Protein 6CWM (pdb70)

Foldseek 3Di:
DDDLQVLQVVCVVLVLAADDPPDRDLQQQDFAFQLRVLSNVCSLQVWFFDADDFQADDPPRDNVDPSNSSVVRLVVLVLAFQPDNVRRHNRRRDTQFQLSLLSNLCSSLVHWFDPPQDAQADPVRRSSNVSCCVLPLAPPPGRRGGRHGSSSVSSNSSSSSVSQVVDPPGD

Secondary structure (DSSP, 8-state):
---HHHHHHHHHHTTS--PSTTSSS--TTS--BHHHHHHHHHHHHTPPP--S------TT-STT-TTHHHHHHHHHTTS---SBTTTTB--TTSBPBHHHHHHHHHHHTTPPPPTT--SSS-GGGHHHHHHHHHTTSS-TT--TTSBPPHHHHHHHHHHHHHHHHTSTT--

B-factor: mean 20.8, std 10.07, range [10.38, 79.16]

Organism: Paenibacillus alvei (NCBI:txid44250)

Sequence (171 aa):
AKTTQEKFDALKEAGVFSGYPGTTDAKLGQDDMTRAEFAKVLVKLFGLKEIHGQYSYKDKNYDAKNWAAPFIEAVTAEGLMQQAKDLTKKIFDFNGKITVEEASKTLVTALKLEPVKDAQNKATDWAKGYFEEAAVNAGLFSKDANPKANATRAQLVEAAFAADEMSKGSGSHH

Structure (mmCIF, N/CA/C/O backbone):
data_6CWM
#
_entry.id   6CWM
#
_cell.length_a   34.348
_cell.length_b   65.668
_cell.length_c   73.168
_cell.angle_alpha   90.000
_cell.angle_beta   90.000
_cell.angle_gamma   90.000
#
_symmetry.space_group_name_H-M   'P 21 21 21'
#
loop_
_entity.id
_entity.type
_entity.pdbx_description
1 polymer 'Surface (S-) layer glycoprotein'
2 non-polymer 'CHLORIDE ION'
3 water water
#
loop_
_atom_site.group_PDB
_atom_site.id
_atom_site.type_symbol
_atom_site.label_atom_id
_atom_site.label_alt_id
_atom_site.label_comp_id
_atom_site.label_asym_id
_atom_site.label_entity_id
_atom_site.label_seq_id
_atom_site.pdbx_PDB_ins_code
_atom_site.Cartn_x
_atom_site.Cartn_y
_atom_site.Cartn_z
_atom_site.occupancy
_atom_site.B_iso_or_equiv
_atom_site.auth_seq_id
_atom_site.auth_comp_id
_atom_site.auth_asym_id
_atom_site.auth_atom_id
_atom_site.pdbx_PDB_model_num
ATOM 1 N N . ALA A 1 8 ? -22.448 8.680 -6.242 1.00 50.54 28 ALA A N 1
ATOM 2 C CA . ALA A 1 8 ? -21.543 8.190 -5.103 1.00 41.23 28 ALA A CA 1
ATOM 3 C C . ALA A 1 8 ? -20.154 8.849 -4.976 1.00 37.85 28 ALA A C 1
ATOM 4 O O . ALA A 1 8 ? -19.550 9.342 -5.947 1.00 33.16 28 ALA A O 1
ATOM 6 N N . LYS A 1 9 ? -19.696 8.853 -3.736 1.00 27.22 29 LYS A N 1
ATOM 7 C CA . LYS A 1 9 ? -18.498 9.472 -3.389 1.00 20.85 29 LYS A CA 1
ATOM 8 C C . LYS A 1 9 ? -17.319 8.605 -3.848 1.00 17.76 29 LYS A C 1
ATOM 9 O O . LYS A 1 9 ? -17.390 7.366 -3.840 1.00 18.92 29 LYS A O 1
ATOM 15 N N . THR A 1 10 ? -16.235 9.261 -4.153 1.00 16.84 30 THR A N 1
ATOM 16 C CA . THR A 1 10 ? -14.991 8.564 -4.413 1.00 15.85 30 THR A CA 1
ATOM 17 C C . THR A 1 10 ? -14.374 8.063 -3.069 1.00 14.78 30 THR A C 1
ATOM 18 O O . THR A 1 10 ? -14.793 8.519 -1.988 1.00 14.76 30 THR A O 1
ATOM 22 N N . THR A 1 11 ? -13.397 7.165 -3.166 1.00 13.78 31 THR A N 1
ATOM 23 C CA . THR A 1 11 ? -12.731 6.745 -1.966 1.00 13.39 31 THR A CA 1
ATOM 24 C C . THR A 1 11 ? -12.103 7.925 -1.230 1.00 13.12 31 THR A C 1
ATOM 25 O O . THR A 1 11 ? -12.162 7.992 0.007 1.00 13.59 31 THR A O 1
ATOM 29 N N . GLN A 1 12 ? -11.479 8.831 -1.972 1.00 14.06 32 GLN A N 1
ATOM 30 C CA . GLN A 1 12 ? -10.881 10.023 -1.345 1.00 15.52 32 GLN A CA 1
ATOM 31 C C . GLN A 1 12 ? -11.933 10.831 -0.618 1.00 15.25 32 GLN A C 1
ATOM 32 O O . GLN A 1 12 ? -11.687 11.309 0.495 1.00 15.55 32 GLN A O 1
ATOM 38 N N . GLU A 1 13 ? -13.106 11.042 -1.228 1.00 15.13 33 GLU A N 1
ATOM 39 C CA . GLU A 1 13 ? -14.172 11.810 -0.576 1.00 16.76 33 GLU A CA 1
ATOM 40 C C . GLU A 1 13 ? -14.645 11.068 0.670 1.00 15.16 33 GLU A C 1
ATOM 41 O O . GLU A 1 13 ? -14.993 11.723 1.676 1.00 16.25 33 GLU A O 1
ATOM 47 N N . LYS A 1 14 ? -14.777 9.748 0.624 1.00 14.50 34 LYS A N 1
ATOM 48 C CA . LYS A 1 14 ? -15.185 8.969 1.820 1.00 14.34 34 LYS A CA 1
ATOM 49 C C . LYS A 1 14 ? -14.115 9.151 2.889 1.00 13.92 34 LYS A C 1
ATOM 50 O O . LYS A 1 14 ? -14.467 9.315 4.089 1.00 15.25 34 LYS A O 1
ATOM 56 N N . PHE A 1 15 ? -12.834 9.078 2.565 1.00 13.79 35 PHE A N 1
ATOM 57 C CA . PHE A 1 15 ? -11.769 9.315 3.508 1.00 14.34 35 PHE A CA 1
ATOM 58 C C . PHE A 1 15 ? -11.910 10.690 4.149 1.00 14.79 35 PHE A C 1
ATOM 59 O O . PHE A 1 15 ? -11.854 10.834 5.364 1.00 15.17 35 PHE A O 1
ATOM 67 N N . ASP A 1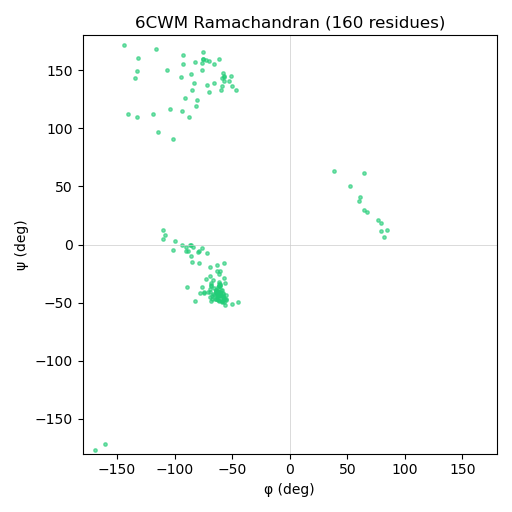 16 ? -12.049 11.716 3.302 1.00 15.68 36 ASP A N 1
ATOM 68 C CA . ASP A 1 16 ? -12.191 13.089 3.844 1.00 16.63 36 ASP A CA 1
ATOM 69 C C . ASP A 1 16 ? -13.387 13.234 4.760 1.00 17.34 36 ASP A C 1
ATOM 70 O O . ASP A 1 16 ? -13.267 13.904 5.815 1.00 18.31 36 ASP A O 1
ATOM 75 N N . ALA A 1 17 ? -14.517 12.608 4.426 1.00 17.39 37 ALA A N 1
ATOM 76 C CA . ALA A 1 17 ? -15.701 12.659 5.295 1.00 18.59 37 ALA A CA 1
ATOM 77 C C . ALA A 1 17 ? -15.381 11.952 6.644 1.00 17.14 37 ALA A C 1
ATOM 78 O O . ALA A 1 17 ? -15.751 12.448 7.735 1.00 18.90 37 ALA A O 1
ATOM 80 N N . LEU A 1 18 ? -14.787 10.775 6.585 1.00 15.17 38 LEU A N 1
ATOM 81 C CA . LEU A 1 18 ? -14.519 10.034 7.817 1.00 15.43 38 LEU A CA 1
ATOM 82 C C . LEU A 1 18 ? -13.452 10.755 8.626 1.00 15.81 38 LEU A C 1
ATOM 83 O O . LEU A 1 18 ? -13.470 10.715 9.892 1.00 17.40 38 LEU A O 1
ATOM 88 N N . LYS A 1 19 ? -12.498 11.423 8.015 1.00 15.86 39 LYS A N 1
ATOM 89 C CA . LYS A 1 19 ? -11.490 12.205 8.726 1.00 17.30 39 LYS A CA 1
ATOM 90 C C . LYS A 1 19 ? -12.129 13.415 9.411 1.00 17.83 39 LYS A C 1
ATOM 91 O O . LYS A 1 19 ? -11.873 13.670 10.597 1.00 19.74 39 LYS A O 1
ATOM 97 N N . GLU A 1 20 ? -12.998 14.107 8.715 1.00 18.58 40 GLU A N 1
ATOM 98 C CA . GLU A 1 20 ? -13.684 15.245 9.323 1.00 20.55 40 GLU A CA 1
ATOM 99 C C . GLU A 1 20 ? -14.499 14.765 10.491 1.00 21.19 40 GLU A C 1
ATOM 100 O O . GLU A 1 20 ? -14.648 15.554 11.479 1.00 24.60 40 GLU A O 1
ATOM 106 N N . ALA A 1 21 ? -15.102 13.587 10.452 1.00 20.86 41 ALA A N 1
ATOM 107 C CA . ALA A 1 21 ? -15.883 13.036 11.524 1.00 21.81 41 ALA A CA 1
ATOM 108 C C . ALA A 1 21 ? -15.024 12.496 12.657 1.00 20.76 41 ALA A C 1
ATOM 109 O O . ALA A 1 21 ? -15.592 12.064 13.693 1.00 23.60 41 ALA A O 1
ATOM 111 N N . GLY A 1 22 ? -13.713 12.514 12.533 1.00 19.47 42 GLY A N 1
ATOM 112 C CA . GLY A 1 22 ? -12.817 11.977 13.565 1.00 20.66 42 GLY A CA 1
ATOM 113 C C . GLY A 1 22 ? -12.592 10.510 13.568 1.00 20.45 42 GLY A C 1
ATOM 114 O O . GLY A 1 22 ? -12.012 9.979 14.521 1.00 21.83 42 GLY A O 1
ATOM 115 N N . VAL A 1 23 ? -13.104 9.809 12.558 1.00 16.87 43 VAL A N 1
ATOM 116 C CA . VAL A 1 23 ? -13.044 8.369 12.493 1.00 17.26 43 VAL A CA 1
ATOM 117 C C . VAL A 1 23 ? -11.709 7.865 11.947 1.00 16.21 43 VAL A C 1
ATOM 118 O O . VAL A 1 23 ? -11.179 6.903 12.484 1.00 18.97 43 VAL A O 1
ATOM 122 N N . PHE A 1 24 ? -11.254 8.428 10.835 1.00 15.26 44 PHE A N 1
ATOM 123 C CA . PHE A 1 24 ? -9.955 8.085 10.219 1.00 16.05 44 PHE A CA 1
ATOM 124 C C . PHE A 1 24 ? -8.963 9.191 10.445 1.00 17.08 44 PHE A C 1
ATOM 125 O O . PHE A 1 24 ? -9.314 10.372 10.497 1.00 18.24 44 PHE A O 1
ATOM 133 N N . SER A 1 25 ? -7.679 8.780 10.524 1.00 17.63 45 SER A N 1
ATOM 134 C CA . SER A 1 25 ? -6.556 9.674 10.533 1.00 19.47 45 SER A CA 1
ATOM 135 C C . SER A 1 25 ? -5.693 9.448 9.278 1.00 17.02 45 SER A C 1
ATOM 136 O O . SER A 1 25 ? -5.852 8.386 8.586 1.00 17.46 45 SER A O 1
ATOM 139 N N . GLY A 1 26 ? -4.783 10.362 9.072 1.00 18.35 46 GLY A N 1
ATOM 140 C CA . GLY A 1 26 ? -3.746 10.133 8.064 1.00 19.58 46 GLY A CA 1
ATOM 141 C C . GLY A 1 26 ? -2.859 8.934 8.355 1.00 17.70 46 GLY A C 1
ATOM 142 O O . GLY A 1 26 ? -2.787 8.415 9.492 1.00 18.83 46 GLY A O 1
ATOM 143 N N . TYR A 1 27 ? -2.214 8.443 7.331 1.00 17.43 47 TYR A N 1
ATOM 144 C CA . TYR A 1 27 ? -1.147 7.468 7.515 1.00 17.69 47 TYR A CA 1
ATOM 145 C C . TYR A 1 27 ? -0.125 8.016 8.511 1.00 18.39 47 TYR A C 1
ATOM 146 O O . TYR A 1 27 ? 0.124 9.213 8.498 1.00 19.35 47 TYR A O 1
ATOM 155 N N . PRO A 1 28 ? 0.421 7.170 9.417 1.00 18.33 48 PRO A N 1
ATOM 156 C CA . PRO A 1 28 ? 1.335 7.702 10.466 1.00 21.58 48 PRO A CA 1
ATOM 157 C C . PRO A 1 28 ? 2.389 8.636 9.958 1.00 21.93 48 PRO A C 1
ATOM 158 O O . PRO A 1 28 ? 2.989 8.434 8.930 1.00 23.40 48 PRO A O 1
ATOM 162 N N . GLY A 1 29 ? 2.500 9.746 10.676 1.00 26.14 49 GLY A N 1
ATOM 163 C CA . GLY A 1 29 ? 3.383 10.856 10.336 1.00 28.74 49 GLY A CA 1
ATOM 164 C C . GLY A 1 29 ? 2.867 11.777 9.268 1.00 31.37 49 GLY A C 1
ATOM 165 O O . GLY A 1 29 ? 3.568 12.716 8.864 1.00 36.83 49 GLY A O 1
ATOM 166 N N . THR A 1 30 ? 1.560 11.609 8.928 1.00 27.28 50 THR A N 1
ATOM 167 C CA . THR A 1 30 ? 0.956 12.443 7.863 1.00 28.04 50 THR A CA 1
ATOM 168 C C . THR A 1 30 ? -0.471 12.752 8.204 1.00 27.77 50 THR A C 1
ATOM 169 O O . THR A 1 30 ? -1.077 12.149 9.131 1.00 25.45 50 THR A O 1
ATOM 173 N N . THR A 1 31 ? -1.077 13.650 7.406 1.00 26.47 51 THR A N 1
ATOM 174 C CA . THR A 1 31 ? -2.530 13.854 7.493 1.00 25.73 51 THR A CA 1
ATOM 175 C C . THR A 1 31 ? -3.228 13.298 6.218 1.00 24.67 51 THR A C 1
ATOM 176 O O . THR A 1 31 ? -4.471 13.508 5.991 1.00 33.21 51 THR A O 1
ATOM 180 N N . ASP A 1 32 ? -2.481 12.541 5.431 1.00 23.07 52 ASP A N 1
ATOM 181 C CA . ASP A 1 32 ? -2.894 12.168 4.065 1.00 23.34 52 ASP A CA 1
ATOM 182 C C . ASP A 1 32 ? -3.623 10.865 4.018 1.00 21.27 52 ASP A C 1
ATOM 183 O O . ASP A 1 32 ? -3.418 9.919 4.837 1.00 21.56 52 ASP A O 1
ATOM 188 N N . ALA A 1 33 ? -4.431 10.721 3.006 1.00 19.16 53 ALA A N 1
ATOM 189 C CA . ALA A 1 33 ? -5.225 9.547 2.755 1.00 18.98 53 ALA A CA 1
ATOM 190 C C . ALA A 1 33 ? -4.351 8.279 2.557 1.00 17.76 53 ALA A C 1
ATOM 191 O O . ALA A 1 33 ? -4.708 7.259 3.100 1.00 17.33 53 ALA A O 1
ATOM 193 N N . LYS A 1 34 ? -3.274 8.415 1.772 1.00 17.14 54 LYS A N 1
ATOM 194 C CA . LYS A 1 34 ? -2.364 7.297 1.437 1.00 17.05 54 LYS A CA 1
ATOM 195 C C . LYS A 1 34 ? -3.153 6.005 1.224 1.00 14.68 54 LYS A C 1
ATOM 196 O O . LYS A 1 34 ? -2.976 4.996 1.913 1.00 14.50 54 LYS A O 1
ATOM 202 N N . LEU A 1 35 ? -3.986 6.040 0.206 1.00 14.23 55 LEU A N 1
ATOM 203 C CA . LEU A 1 35 ? -4.974 4.974 0.010 1.00 13.59 55 LEU A CA 1
ATOM 204 C C . LEU A 1 35 ? -4.375 3.666 -0.378 1.00 14.03 55 LEU A C 1
ATOM 205 O O . LEU A 1 35 ? -5.055 2.621 -0.255 1.00 15.23 55 LEU A O 1
ATOM 210 N N . GLY A 1 36 ? -3.132 3.640 -0.884 1.00 14.04 56 GLY A N 1
ATOM 211 C CA . GLY A 1 36 ? -2.479 2.401 -1.176 1.00 15.45 56 GLY A CA 1
ATOM 212 C C . GLY A 1 36 ? -1.686 1.754 -0.075 1.00 14.62 56 GLY A C 1
ATOM 213 O O . GLY A 1 36 ? -1.191 0.653 -0.243 1.00 17.07 56 GLY A O 1
ATOM 214 N N . GLN A 1 37 ? -1.565 2.433 1.048 1.00 14.16 57 GLN A N 1
ATOM 215 C CA . GLN A 1 37 ? -0.805 1.920 2.164 1.00 14.11 57 GLN A CA 1
ATOM 216 C C . GLN A 1 37 ? -1.647 1.014 3.046 1.00 12.35 57 GLN A C 1
ATOM 217 O O . GLN A 1 37 ? -2.853 0.927 2.891 1.00 13.13 57 GLN A O 1
ATOM 223 N N A ASP A 1 38 ? -1.029 0.405 4.029 0.50 13.05 58 ASP A N 1
ATOM 224 N N B ASP A 1 38 ? -1.014 0.305 3.958 0.50 13.07 58 ASP A N 1
ATOM 225 C CA A ASP A 1 38 ? -1.678 -0.493 4.920 0.50 12.55 58 ASP A CA 1
ATOM 226 C CA B ASP A 1 38 ? -1.639 -0.575 4.901 0.50 12.82 58 ASP A CA 1
ATOM 227 C C A ASP A 1 38 ? -1.884 0.180 6.284 0.50 12.05 58 ASP A C 1
ATOM 228 C C B ASP A 1 38 ? -1.916 0.167 6.243 0.50 12.19 58 ASP A C 1
ATOM 229 O O A ASP A 1 38 ? -1.602 1.352 6.452 0.50 13.71 58 ASP A O 1
ATOM 230 O O B ASP A 1 38 ? -1.719 1.370 6.347 0.50 13.76 58 ASP A O 1
ATOM 239 N N . MET A 1 39 ? -2.450 -0.560 7.232 1.00 11.60 59 MET A N 1
ATOM 240 C CA . MET A 1 39 ? -2.858 0.028 8.519 1.00 11.25 59 MET A CA 1
ATOM 241 C C . MET A 1 39 ? -2.581 -0.979 9.623 1.00 11.51 59 MET A C 1
ATOM 242 O O . MET A 1 39 ? -2.851 -2.183 9.467 1.00 12.17 59 MET A O 1
ATOM 247 N N . THR A 1 40 ? -2.068 -0.527 10.755 1.00 11.07 60 THR A N 1
ATOM 248 C CA . THR A 1 40 ? -1.860 -1.427 11.887 1.00 11.81 60 THR A CA 1
ATOM 249 C C . THR A 1 40 ? -3.135 -1.780 12.604 1.00 11.40 60 THR A C 1
ATOM 250 O O . THR A 1 40 ? -4.175 -1.071 12.547 1.00 11.71 60 THR A O 1
ATOM 254 N N . ARG A 1 41 ? -3.080 -2.880 13.327 1.00 11.77 61 ARG A N 1
ATOM 255 C CA . ARG A 1 41 ? -4.195 -3.324 14.161 1.00 12.31 61 ARG A CA 1
ATOM 256 C C . ARG A 1 41 ? -4.502 -2.277 15.249 1.00 11.64 61 ARG A C 1
ATOM 257 O O . ARG A 1 41 ? -5.692 -2.076 15.563 1.00 12.36 61 ARG A O 1
ATOM 265 N N . ALA A 1 42 ? -3.500 -1.602 15.790 1.00 12.31 62 ALA A N 1
ATOM 266 C CA . ALA A 1 42 ? -3.715 -0.504 16.735 1.00 13.27 62 ALA A CA 1
ATOM 267 C C . ALA A 1 42 ? -4.544 0.621 16.130 1.00 12.54 62 ALA A C 1
ATOM 268 O O . ALA A 1 42 ? -5.523 1.102 16.719 1.00 13.24 62 ALA A O 1
ATOM 270 N N . GLU A 1 43 ? -4.137 1.060 14.936 1.00 12.65 63 GLU A N 1
ATOM 271 C CA . GLU A 1 43 ? -4.882 2.118 14.254 1.00 12.02 63 GLU A CA 1
ATOM 272 C C . GLU A 1 43 ? -6.280 1.705 13.944 1.00 11.91 63 GLU A C 1
ATOM 273 O O . GLU A 1 43 ? -7.220 2.492 14.058 1.00 12.36 63 GLU A O 1
ATOM 279 N N . PHE A 1 44 ? -6.472 0.433 13.526 1.00 11.41 64 PHE A N 1
ATOM 280 C CA . PHE A 1 44 ? -7.796 -0.013 13.197 1.00 11.78 64 PHE A CA 1
ATOM 281 C C . PHE A 1 44 ? -8.683 -0.110 14.421 1.00 11.36 64 PHE A C 1
ATOM 282 O O . PHE A 1 44 ? -9.883 0.182 14.348 1.00 12.24 64 PHE A O 1
ATOM 290 N N . ALA A 1 45 ? -8.135 -0.490 15.569 1.00 12.15 65 ALA A N 1
ATOM 291 C CA . ALA A 1 45 ? -8.906 -0.470 16.804 1.00 11.98 65 ALA A CA 1
ATOM 292 C C . ALA A 1 45 ? -9.423 0.916 17.083 1.00 12.27 65 ALA A C 1
ATOM 293 O O . ALA A 1 45 ? -10.581 1.088 17.493 1.00 13.05 65 ALA A O 1
ATOM 295 N N . LYS A 1 46 ? -8.606 1.942 16.890 1.00 12.31 66 LYS A N 1
ATOM 296 C CA . LYS A 1 46 ? -9.092 3.321 17.065 1.00 13.22 66 LYS A CA 1
ATOM 297 C C . LYS A 1 46 ? -10.195 3.674 16.062 1.00 13.02 66 LYS A C 1
ATOM 298 O O . LYS A 1 46 ? -11.186 4.282 16.457 1.00 14.10 66 LYS A O 1
ATOM 304 N N . VAL A 1 47 ? -10.028 3.304 14.778 1.00 12.81 67 VAL A N 1
ATOM 305 C CA . VAL A 1 47 ? -11.116 3.469 13.830 1.00 12.99 67 VAL A CA 1
ATOM 306 C C . VAL A 1 47 ? -12.391 2.896 14.365 1.00 12.79 67 VAL A C 1
ATOM 307 O O . VAL A 1 47 ? -13.444 3.553 14.278 1.00 14.02 67 VAL A O 1
ATOM 311 N N . LEU A 1 48 ? -12.391 1.651 14.831 1.00 12.75 68 LEU A N 1
ATOM 312 C CA . LEU A 1 48 ? -13.579 1.038 15.294 1.00 13.18 68 LEU A CA 1
ATOM 313 C C . LEU A 1 48 ? -14.196 1.762 16.441 1.00 13.24 68 LEU A C 1
ATOM 314 O O . LEU A 1 48 ? -15.441 1.862 16.539 1.00 14.19 68 LEU A O 1
ATOM 319 N N . VAL A 1 49 ? -13.376 2.192 17.410 1.00 13.24 69 VAL A N 1
ATOM 320 C CA . VAL A 1 49 ? -13.923 2.939 18.561 1.00 13.83 69 VAL A CA 1
ATOM 321 C C . VAL A 1 49 ? -14.671 4.181 18.076 1.00 14.70 69 VAL A C 1
ATOM 322 O O . VAL A 1 49 ? -15.741 4.513 18.555 1.00 15.56 69 VAL A O 1
ATOM 326 N N . LYS A 1 50 ? -14.047 4.917 17.164 1.00 14.65 70 LYS A N 1
ATOM 327 C CA . LYS A 1 50 ? -14.655 6.126 16.682 1.00 15.48 70 LYS A CA 1
ATOM 328 C C . LYS A 1 50 ? -15.903 5.854 15.821 1.00 15.96 70 LYS A C 1
ATOM 329 O O . LYS A 1 50 ? -16.903 6.549 15.891 1.00 18.07 70 LYS A O 1
ATOM 335 N N . LEU A 1 51 ? -15.807 4.847 14.997 1.00 15.37 71 LEU A N 1
ATOM 336 C CA . LEU A 1 51 ? -16.860 4.470 14.102 1.00 16.65 71 LEU A CA 1
ATOM 337 C C . LEU A 1 51 ? -18.132 4.087 14.818 1.00 17.24 71 LEU A C 1
ATOM 338 O O . LEU A 1 51 ? -19.244 4.458 14.423 1.00 19.63 71 LEU A O 1
ATOM 343 N N . PHE A 1 52 ? -17.962 3.342 15.902 1.00 16.37 72 PHE A N 1
ATOM 344 C CA . PHE A 1 52 ? -19.065 2.731 16.632 1.00 17.89 72 PHE A CA 1
ATOM 345 C C . PHE A 1 52 ? -19.305 3.424 17.986 1.00 18.88 72 PHE A C 1
ATOM 346 O O . PHE A 1 52 ? -20.222 3.018 18.721 1.00 22.04 72 PHE A O 1
ATOM 354 N N . GLY A 1 53 ? -18.647 4.521 18.244 1.00 18.57 73 GLY A N 1
ATOM 355 C CA . GLY A 1 53 ? -18.888 5.248 19.489 1.00 20.09 73 GLY A CA 1
ATOM 356 C C . GLY A 1 53 ? -18.593 4.478 20.753 1.00 20.07 73 GLY A C 1
ATOM 357 O O . GLY A 1 53 ? -19.280 4.679 21.780 1.00 22.28 73 GLY A O 1
ATOM 358 N N . LEU A 1 54 ? -17.533 3.736 20.767 1.00 17.66 74 LEU A N 1
ATOM 359 C CA . LEU A 1 54 ? -17.159 2.952 21.950 1.00 17.24 74 LEU A CA 1
ATOM 360 C C . LEU A 1 54 ? -16.413 3.827 22.955 1.00 18.12 74 LEU A C 1
ATOM 361 O O . LEU A 1 54 ? -15.822 4.793 22.658 1.00 20.53 74 LEU A O 1
ATOM 366 N N . LYS A 1 55 ? -16.463 3.376 24.235 1.00 20.89 75 LYS A N 1
ATOM 367 C CA . LYS A 1 55 ? -15.779 4.097 25.283 1.00 21.72 75 LYS A CA 1
ATOM 368 C C . LYS A 1 55 ? -14.315 3.556 25.456 1.00 19.20 75 LYS A C 1
ATOM 369 O O . LYS A 1 55 ? -14.151 2.358 25.701 1.00 19.79 75 LYS A O 1
ATOM 375 N N . GLU A 1 56 ? -13.383 4.500 25.390 1.00 19.24 76 GLU A N 1
ATOM 376 C CA . GLU A 1 56 ? -11.961 4.126 25.719 1.00 18.35 76 GLU A CA 1
ATOM 377 C C . GLU A 1 56 ? -11.883 3.533 27.130 1.00 17.33 76 GLU A C 1
ATOM 378 O O . GLU A 1 56 ? -12.579 4.034 28.032 1.00 19.32 76 GLU A O 1
ATOM 384 N N . ILE A 1 57 ? -10.988 2.544 27.344 1.00 15.83 77 ILE A N 1
ATOM 385 C CA . ILE A 1 57 ? -10.787 2.003 28.658 1.00 15.73 77 ILE A CA 1
ATOM 386 C C . ILE A 1 57 ? -9.348 2.244 29.083 1.00 15.70 77 ILE A C 1
ATOM 387 O O . ILE A 1 57 ? -8.426 1.646 28.505 1.00 16.03 77 ILE A O 1
ATOM 392 N N . HIS A 1 58 ? -9.140 3.108 30.099 1.00 15.04 78 HIS A N 1
ATOM 393 C CA . HIS A 1 58 ? -7.859 3.477 30.589 1.00 15.28 78 HIS A CA 1
ATOM 394 C C . HIS A 1 58 ? -7.440 2.632 31.759 1.00 14.92 78 HIS A C 1
ATOM 395 O O . HIS A 1 58 ? -8.271 2.299 32.626 1.00 17.50 78 HIS A O 1
ATOM 402 N N . GLY A 1 59 ? -6.157 2.313 31.874 1.00 14.82 79 GLY A N 1
ATOM 403 C CA . GLY A 1 59 ? -5.670 1.624 33.067 1.00 15.62 79 GLY A CA 1
ATOM 404 C C . GLY A 1 59 ? -5.960 0.173 33.161 1.00 14.11 79 GLY A C 1
ATOM 405 O O . GLY A 1 59 ? -5.904 -0.387 34.248 1.00 15.73 79 GLY A O 1
ATOM 406 N N . GLN A 1 60 ? -6.239 -0.468 32.013 1.00 14.29 80 GLN A N 1
ATOM 407 C CA . GLN A 1 60 ? -6.437 -1.901 31.945 1.00 13.49 80 GLN A CA 1
ATOM 408 C C . GLN A 1 60 ? -5.649 -2.420 30.747 1.00 12.81 80 GLN A C 1
ATOM 409 O O . GLN A 1 60 ? -5.637 -1.770 29.707 1.00 13.94 80 GLN A O 1
ATOM 415 N N . TYR A 1 61 ? -5.090 -3.600 30.931 1.00 13.44 81 TYR A N 1
ATOM 416 C CA . TYR A 1 61 ? -4.230 -4.168 29.860 1.00 14.16 81 TYR A CA 1
ATOM 417 C C . TYR A 1 61 ? -4.509 -5.653 29.764 1.00 14.36 81 TYR A C 1
ATOM 418 O O . TYR A 1 61 ? -4.223 -6.415 30.655 1.00 16.04 81 TYR A O 1
ATOM 427 N N . SER A 1 62 ? -5.119 -6.075 28.634 1.00 14.43 82 SER A N 1
ATOM 428 C CA . SER A 1 62 ? -5.572 -7.443 28.482 1.00 16.01 82 SER A CA 1
ATOM 429 C C . SER A 1 62 ? -4.608 -8.307 27.680 1.00 16.05 82 SER A C 1
ATOM 430 O O . SER A 1 62 ? -4.875 -9.500 27.476 1.00 18.14 82 SER A O 1
ATOM 433 N N . TYR A 1 63 ? -3.476 -7.770 27.282 1.00 14.78 83 TYR A N 1
ATOM 434 C CA . TYR A 1 63 ? -2.502 -8.425 26.382 1.00 15.64 83 TYR A CA 1
ATOM 435 C C . TYR A 1 63 ? -1.131 -8.304 26.955 1.00 16.73 83 TYR A C 1
ATOM 436 O O . TYR A 1 63 ? -0.837 -7.421 27.780 1.00 17.35 83 TYR A O 1
ATOM 445 N N . LYS A 1 64 ? -0.227 -9.169 26.481 1.00 18.30 84 LYS A N 1
ATOM 446 C CA . LYS A 1 64 ? 1.114 -9.359 26.972 1.00 19.71 84 LYS A CA 1
ATOM 447 C C . LYS A 1 64 ? 2.157 -8.864 26.010 1.00 19.72 84 LYS A C 1
ATOM 448 O O . LYS A 1 64 ? 3.360 -9.074 26.237 1.00 22.50 84 LYS A O 1
ATOM 454 N N . ASP A 1 65 ? 1.772 -8.245 24.895 1.00 18.83 85 ASP A N 1
ATOM 455 C CA . ASP A 1 65 ? 2.727 -7.730 23.985 1.00 19.64 85 ASP A CA 1
ATOM 456 C C . ASP A 1 65 ? 3.780 -6.843 24.667 1.00 21.01 85 ASP A C 1
ATOM 457 O O . ASP A 1 65 ? 3.457 -6.059 25.548 1.00 20.84 85 ASP A O 1
ATOM 462 N N . LYS A 1 66 ? 5.002 -6.907 24.164 1.00 22.71 86 LYS A N 1
ATOM 463 C CA . LYS A 1 66 ? 5.960 -5.947 24.622 1.00 24.71 86 LYS A CA 1
ATOM 464 C C . LYS A 1 66 ? 5.481 -4.528 24.345 1.00 23.46 86 LYS A C 1
ATOM 465 O O . LYS A 1 66 ? 4.870 -4.241 23.312 1.00 24.15 86 LYS A O 1
ATOM 471 N N . ASN A 1 67 ? 5.646 -3.665 25.308 1.00 22.52 87 ASN A N 1
ATOM 472 C CA . ASN A 1 67 ? 5.271 -2.285 25.196 1.00 23.16 87 ASN A CA 1
ATOM 473 C C . ASN A 1 67 ? 3.764 -2.090 25.096 1.00 22.55 87 ASN A C 1
ATOM 474 O O . ASN A 1 67 ? 3.302 -1.068 24.643 1.00 22.96 87 ASN A O 1
ATOM 479 N N . TYR A 1 68 ? 2.986 -3.005 25.658 1.00 22.78 88 TYR A N 1
ATOM 480 C CA . TYR A 1 68 ? 1.534 -2.826 25.827 1.00 19.87 88 TYR A CA 1
ATOM 481 C C . TYR A 1 68 ? 1.268 -2.425 27.276 1.00 22.51 88 TYR A C 1
ATOM 482 O O . TYR A 1 68 ? 1.078 -3.291 28.220 1.00 25.21 88 TYR A O 1
ATOM 491 N N . ASP A 1 69 ? 1.257 -1.134 27.492 1.00 19.90 89 ASP A N 1
ATOM 492 C CA . ASP A 1 69 ? 1.280 -0.594 28.809 1.00 21.54 89 ASP A CA 1
ATOM 493 C C . ASP A 1 69 ? 0.777 0.827 28.761 1.00 19.81 89 ASP A C 1
ATOM 494 O O . ASP A 1 69 ? 0.298 1.296 27.716 1.00 20.30 89 ASP A O 1
ATOM 499 N N . ALA A 1 70 ? 0.898 1.542 29.881 1.00 19.72 90 ALA A N 1
ATOM 500 C CA . ALA A 1 70 ? 0.403 2.841 29.933 1.00 22.23 90 ALA A CA 1
ATOM 501 C C . ALA A 1 70 ? 0.974 3.881 28.954 1.00 23.53 90 ALA A C 1
ATOM 502 O O . ALA A 1 70 ? 0.351 4.896 28.663 1.00 26.36 90 ALA A O 1
ATOM 504 N N . LYS A 1 71 ? 2.162 3.617 28.469 1.00 20.47 91 LYS A N 1
ATOM 505 C CA . LYS A 1 71 ? 2.770 4.520 27.547 1.00 21.68 91 LYS A CA 1
ATOM 506 C C . LYS A 1 71 ? 2.368 4.256 26.118 1.00 21.22 91 LYS A C 1
ATOM 507 O O . LYS A 1 71 ? 2.831 4.926 25.232 1.00 24.20 91 LYS A O 1
ATOM 513 N N . ASN A 1 72 ? 1.531 3.260 25.862 1.00 19.73 92 ASN A N 1
ATOM 514 C CA . ASN A 1 72 ? 1.080 2.903 24.510 1.00 18.41 92 ASN A CA 1
ATOM 515 C C . ASN A 1 72 ? -0.230 3.615 24.243 1.00 17.83 92 ASN A C 1
ATOM 516 O O . ASN A 1 72 ? -1.273 3.278 24.837 1.00 17.17 92 ASN A O 1
ATOM 521 N N . TRP A 1 73 ? -0.235 4.544 23.284 1.00 17.52 93 TRP A N 1
ATOM 522 C CA . TRP A 1 73 ? -1.388 5.324 22.957 1.00 17.93 93 TRP A CA 1
ATOM 523 C C . TRP A 1 73 ? -2.585 4.498 22.578 1.00 15.92 93 TRP A C 1
ATOM 524 O O . TRP A 1 73 ? -3.727 4.955 22.706 1.00 16.76 93 TRP A O 1
ATOM 535 N N . ALA A 1 74 ? -2.348 3.316 22.032 1.00 14.87 94 ALA A N 1
ATOM 536 C CA . ALA A 1 74 ? -3.443 2.535 21.489 1.00 14.17 94 ALA A CA 1
ATOM 537 C C . ALA A 1 74 ? -4.157 1.684 22.529 1.00 13.84 94 ALA A C 1
ATOM 538 O O . ALA A 1 74 ? -5.259 1.200 22.217 1.00 13.54 94 ALA A O 1
ATOM 540 N N . ALA A 1 75 ? -3.583 1.486 23.709 1.00 13.88 95 ALA A N 1
ATOM 541 C CA . ALA A 1 75 ? -4.200 0.565 24.665 1.00 14.42 95 ALA A CA 1
ATOM 542 C C . ALA A 1 75 ? -5.675 0.914 24.977 1.00 13.63 95 ALA A C 1
ATOM 543 O O . ALA A 1 75 ? -6.495 0.019 25.015 1.00 13.95 95 ALA A O 1
ATOM 545 N N . PRO A 1 76 ? -6.009 2.195 25.194 1.00 14.54 96 PRO A N 1
ATOM 546 C CA . PRO A 1 76 ? -7.426 2.474 25.563 1.00 15.22 96 PRO A CA 1
ATOM 547 C C . PRO A 1 76 ? -8.377 2.044 24.461 1.00 13.85 96 PRO A C 1
ATOM 548 O O . PRO A 1 76 ? -9.531 1.686 24.727 1.00 15.33 96 PRO A O 1
ATOM 552 N N . PHE A 1 77 ? -7.930 2.128 23.192 1.00 13.67 97 PHE A N 1
ATOM 553 C CA . PHE A 1 77 ? -8.767 1.700 22.062 1.00 13.54 97 PHE A CA 1
ATOM 554 C C . PHE A 1 77 ? -8.821 0.217 21.885 1.00 12.34 97 PHE A C 1
ATOM 555 O O . PHE A 1 77 ? -9.872 -0.361 21.643 1.00 13.72 97 PHE A O 1
ATOM 563 N N . ILE A 1 78 ? -7.653 -0.439 22.044 1.00 12.53 98 ILE A N 1
ATOM 564 C CA . ILE A 1 78 ? -7.578 -1.876 21.961 1.00 12.83 98 ILE A CA 1
ATOM 565 C C . ILE A 1 78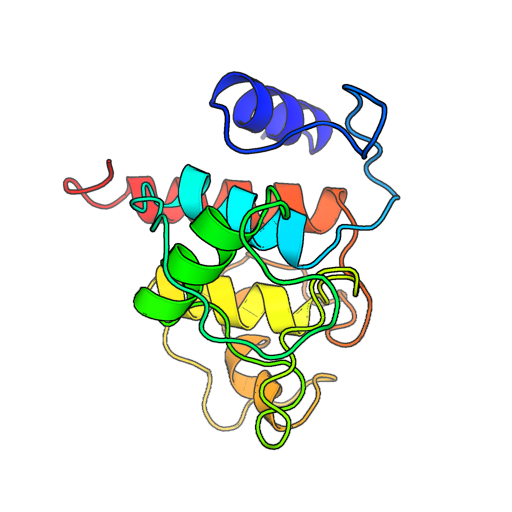 ? -8.414 -2.513 23.043 1.00 12.88 98 ILE A C 1
ATOM 566 O O . ILE A 1 78 ? -9.117 -3.483 22.829 1.00 13.66 98 ILE A O 1
ATOM 571 N N . GLU A 1 79 ? -8.369 -1.937 24.263 1.00 13.72 99 GLU A N 1
ATOM 572 C CA . GLU A 1 79 ? -9.202 -2.475 25.336 1.00 13.71 99 GLU A CA 1
ATOM 573 C C . GLU A 1 79 ? -10.687 -2.311 25.019 1.00 14.12 99 GLU A C 1
ATOM 574 O O . GLU A 1 79 ? -11.486 -3.208 25.316 1.00 15.59 99 GLU A O 1
ATOM 580 N N . ALA A 1 80 ? -11.101 -1.188 24.441 1.00 13.96 100 ALA A N 1
ATOM 581 C CA . ALA A 1 80 ? -12.512 -0.970 24.128 1.00 14.65 100 ALA A CA 1
ATOM 582 C C . ALA A 1 80 ? -12.992 -1.999 23.109 1.00 14.61 100 ALA A C 1
ATOM 583 O O . ALA A 1 80 ? -14.055 -2.596 23.247 1.00 16.10 100 ALA A O 1
ATOM 585 N N . VAL A 1 81 ? -12.211 -2.222 22.021 1.00 14.46 101 VAL A N 1
ATOM 586 C CA . VAL A 1 81 ? -12.675 -3.179 21.023 1.00 14.01 101 VAL A CA 1
ATOM 587 C C . VAL A 1 81 ? -12.646 -4.603 21.549 1.00 14.57 101 VAL A C 1
ATOM 588 O O . VAL A 1 81 ? -13.433 -5.453 21.117 1.00 16.70 101 VAL A O 1
ATOM 592 N N . THR A 1 82 ? -11.757 -4.881 22.505 1.00 15.23 102 THR A N 1
ATOM 593 C CA . THR A 1 82 ? -11.703 -6.168 23.157 1.00 15.74 102 THR A CA 1
ATOM 594 C C . THR A 1 82 ? -12.935 -6.375 24.015 1.00 16.59 102 THR A C 1
ATOM 595 O O . THR A 1 82 ? -13.601 -7.429 23.935 1.00 18.81 102 THR A O 1
ATOM 599 N N . ALA A 1 83 ? -13.288 -5.397 24.842 1.00 17.51 103 ALA A N 1
ATOM 600 C CA . ALA A 1 83 ? -14.465 -5.521 25.670 1.00 18.63 103 ALA A CA 1
ATOM 601 C C . ALA A 1 83 ? -15.724 -5.682 24.842 1.00 19.91 103 ALA A C 1
ATOM 602 O O . ALA A 1 83 ? -16.666 -6.362 25.285 1.00 22.36 103 ALA A O 1
ATOM 604 N N . GLU A 1 84 ? -15.775 -5.047 23.675 1.00 18.97 104 GLU A N 1
ATOM 605 C CA . GLU A 1 84 ? -16.949 -5.131 22.801 1.00 20.47 104 GLU A CA 1
ATOM 606 C C . GLU A 1 84 ? -16.953 -6.415 22.007 1.00 19.67 104 GLU A C 1
ATOM 607 O O . GLU A 1 84 ? -17.940 -6.663 21.250 1.00 24.05 104 GLU A O 1
ATOM 613 N N . GLY A 1 85 ? -15.939 -7.217 22.051 1.00 19.46 105 GLY A N 1
ATOM 614 C CA . GLY A 1 85 ? -15.895 -8.440 21.329 1.00 18.90 105 GLY A CA 1
ATOM 615 C C . GLY A 1 85 ? -15.556 -8.305 19.870 1.00 18.39 105 GLY A C 1
ATOM 616 O O . GLY A 1 85 ? -15.748 -9.224 19.072 1.00 20.48 105 GLY A O 1
ATOM 617 N N . LEU A 1 86 ? -14.977 -7.183 19.467 1.00 16.89 106 LEU A N 1
ATOM 618 C CA . LEU A 1 86 ? -14.709 -6.952 18.014 1.00 17.39 106 LEU A CA 1
ATOM 619 C C . LEU A 1 86 ? -13.365 -7.466 17.575 1.00 18.85 106 LEU A C 1
ATOM 620 O O . LEU A 1 86 ? -13.188 -7.922 16.406 1.00 21.88 106 LEU A O 1
ATOM 625 N N . MET A 1 87 ? -12.342 -7.351 18.415 1.00 16.76 107 MET A N 1
ATOM 626 C CA . MET A 1 87 ? -11.013 -7.817 18.131 1.00 16.10 107 MET A CA 1
ATOM 627 C C . MET A 1 87 ? -10.548 -8.683 19.284 1.00 17.37 107 MET A C 1
ATOM 628 O O . MET A 1 87 ? -11.020 -8.526 20.433 1.00 17.99 107 MET A O 1
ATOM 633 N N A GLN A 1 88 ? -9.593 -9.555 18.998 0.50 18.31 108 GLN A N 1
ATOM 634 N N B GLN A 1 88 ? -9.607 -9.576 19.029 0.50 18.20 108 GLN A N 1
ATOM 635 C CA A GLN A 1 88 ? -9.072 -10.558 19.921 0.50 19.34 108 GLN A CA 1
ATOM 636 C CA B GLN A 1 88 ? -9.036 -10.447 20.055 0.50 18.75 108 GLN A CA 1
ATOM 637 C C A GLN A 1 88 ? -7.558 -10.647 19.704 0.50 18.31 108 GLN A C 1
ATOM 638 C C B GLN A 1 88 ? -7.561 -10.650 19.719 0.50 18.15 108 GLN A C 1
ATOM 639 O O A GLN A 1 88 ? -7.011 -10.067 18.755 0.50 19.67 108 GLN A O 1
ATOM 640 O O B GLN A 1 88 ? -7.041 -10.135 18.720 0.50 19.71 108 GLN A O 1
ATOM 651 N N . ALA A 1 89 ? -6.924 -11.381 20.592 1.00 18.22 109 ALA A N 1
ATOM 652 C CA . ALA A 1 89 ? -5.512 -11.637 20.377 1.00 18.91 109 ALA A CA 1
ATOM 653 C C . ALA A 1 89 ? -5.286 -12.268 18.968 1.00 20.41 109 ALA A C 1
ATOM 654 O O . ALA A 1 89 ? -6.092 -13.067 18.516 1.00 23.87 109 ALA A O 1
ATOM 656 N N . LYS A 1 90 ? -4.137 -11.962 18.411 1.00 20.72 110 LYS A N 1
ATOM 657 C CA . LYS A 1 90 ? -3.690 -12.703 17.223 1.00 25.40 110 LYS A CA 1
ATOM 658 C C . LYS A 1 90 ? -3.219 -14.075 17.668 1.00 24.02 110 LYS A C 1
ATOM 659 O O . LYS A 1 90 ? -3.492 -15.064 17.059 1.00 28.68 110 LYS A O 1
ATOM 665 N N . ASP A 1 91 ? -2.480 -14.136 18.799 1.00 23.56 111 ASP A N 1
ATOM 666 C CA . ASP A 1 91 ? -1.977 -15.393 19.430 1.00 25.38 111 ASP A CA 1
ATOM 667 C C . ASP A 1 91 ?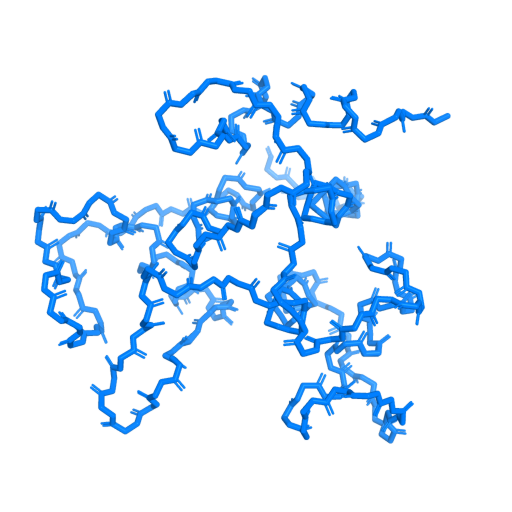 -2.656 -15.570 20.790 1.00 24.86 111 ASP A C 1
ATOM 668 O O . ASP A 1 91 ? -2.280 -14.866 21.769 1.00 22.67 111 ASP A O 1
ATOM 673 N N . LEU A 1 92 ? -3.721 -16.360 20.831 1.00 24.07 112 LEU A N 1
ATOM 674 C CA . LEU A 1 92 ? -4.559 -16.558 22.022 1.00 26.08 112 LEU A CA 1
ATOM 675 C C . LEU A 1 92 ? -3.742 -17.144 23.146 1.00 25.95 112 LEU A C 1
ATOM 676 O O . LEU A 1 92 ? -3.941 -16.790 24.295 1.00 29.71 112 LEU A O 1
ATOM 681 N N . THR A 1 93 ? -2.779 -18.025 22.884 1.00 27.46 113 THR A N 1
ATOM 682 C CA . THR A 1 93 ? -2.055 -18.643 23.945 1.00 26.81 113 THR A CA 1
ATOM 683 C C . THR A 1 93 ? -1.107 -17.702 24.670 1.00 28.39 113 THR A C 1
ATOM 684 O O . THR A 1 93 ? -1.018 -17.686 25.934 1.00 27.08 113 THR A O 1
ATOM 688 N N . LYS A 1 94 ? -0.434 -16.854 23.903 1.00 24.63 114 LYS A N 1
ATOM 689 C CA . LYS A 1 94 ? 0.469 -15.892 24.480 1.00 25.76 114 LYS A CA 1
ATOM 690 C C . LYS A 1 94 ? -0.195 -14.561 24.826 1.00 19.54 114 LYS A C 1
ATOM 691 O O . LYS A 1 94 ? 0.487 -13.689 25.355 1.00 21.70 114 LYS A O 1
ATOM 697 N N . LYS A 1 95 ? -1.496 -14.462 24.508 1.00 19.30 115 LYS A N 1
ATOM 698 C CA . LYS A 1 95 ? -2.263 -13.216 24.705 1.00 18.67 115 LYS A CA 1
ATOM 699 C C . LYS A 1 95 ? -1.509 -12.072 24.029 1.00 18.34 115 LYS A C 1
ATOM 700 O O . LYS A 1 95 ? -1.346 -10.965 24.578 1.00 18.12 115 LYS A O 1
ATOM 706 N N . ILE A 1 96 ? -1.133 -12.304 22.757 1.00 18.38 116 ILE A N 1
ATOM 707 C CA . ILE A 1 96 ? -0.479 -11.270 21.977 1.00 17.98 116 ILE A CA 1
ATOM 708 C C . ILE A 1 96 ? -1.472 -10.661 20.972 1.00 18.12 116 ILE A C 1
ATOM 709 O O . ILE A 1 96 ? -2.014 -11.376 20.126 1.00 18.38 116 ILE A O 1
ATOM 714 N N . PHE A 1 97 ? -1.746 -9.378 21.136 1.00 16.65 117 PHE A N 1
ATOM 715 C CA . PHE A 1 97 ? -2.633 -8.691 20.207 1.00 16.04 117 PHE A CA 1
ATOM 716 C C . PHE A 1 97 ? -2.025 -8.414 18.828 1.00 15.47 117 PHE A C 1
ATOM 717 O O . PHE A 1 97 ? -2.737 -8.362 17.816 1.00 15.75 117 PHE A O 1
ATOM 725 N N . ASP A 1 98 ? -0.737 -8.241 18.821 1.00 16.00 118 ASP A N 1
ATOM 726 C CA . ASP A 1 98 ? 0.079 -7.866 17.627 1.00 15.53 118 ASP A CA 1
ATOM 727 C C . ASP A 1 98 ? -0.356 -6.487 17.191 1.00 15.01 118 ASP A C 1
ATOM 728 O O . ASP A 1 98 ? -0.835 -6.275 16.046 1.00 15.16 118 ASP A O 1
ATOM 733 N N . PHE A 1 99 ? -0.193 -5.491 18.040 1.00 15.13 119 PHE A N 1
ATOM 734 C CA . PHE A 1 99 ? -0.722 -4.160 17.775 1.00 14.85 119 PHE A CA 1
ATOM 735 C C . PHE A 1 99 ? -0.073 -3.459 16.611 1.00 14.67 119 PHE A C 1
ATOM 736 O O . PHE A 1 99 ? -0.718 -2.591 15.979 1.00 14.70 119 PHE A O 1
ATOM 744 N N . ASN A 1 100 ? 1.196 -3.730 16.343 1.00 15.08 120 ASN A N 1
ATOM 745 C CA . ASN A 1 100 ? 1.873 -3.145 15.161 1.00 15.96 120 ASN A CA 1
ATOM 746 C C . ASN A 1 100 ? 1.757 -4.001 13.923 1.00 15.35 120 ASN A C 1
ATOM 747 O O . ASN A 1 100 ? 2.219 -3.594 12.841 1.00 17.40 120 ASN A O 1
ATOM 752 N N . GLY A 1 101 ? 1.198 -5.182 14.003 1.00 14.72 121 GLY A N 1
ATOM 753 C CA . GLY A 1 101 ? 0.910 -5.966 12.826 1.00 14.83 121 GLY A CA 1
ATOM 754 C C . GLY A 1 101 ? -0.146 -5.296 11.979 1.00 13.25 121 GLY A C 1
ATOM 755 O O . GLY A 1 101 ? -0.950 -4.517 12.500 1.00 14.26 121 GLY A O 1
ATOM 756 N N . LYS A 1 102 ? -0.171 -5.582 10.710 1.00 12.87 122 LYS A N 1
ATOM 757 C CA . LYS A 1 102 ? -1.152 -4.955 9.804 1.00 12.63 122 LYS A CA 1
ATOM 758 C C . LYS A 1 102 ? -2.471 -5.653 9.818 1.00 11.98 122 LYS A C 1
ATOM 759 O O . LYS A 1 102 ? -2.540 -6.909 9.837 1.00 14.41 122 LYS A O 1
ATOM 765 N N . ILE A 1 103 ? -3.567 -4.938 9.802 1.00 11.38 123 ILE A N 1
ATOM 766 C CA . ILE A 1 103 ? -4.904 -5.520 9.771 1.00 12.03 123 ILE A CA 1
ATOM 767 C C . ILE A 1 103 ? -5.134 -6.165 8.401 1.00 10.74 123 ILE A C 1
ATOM 768 O O . 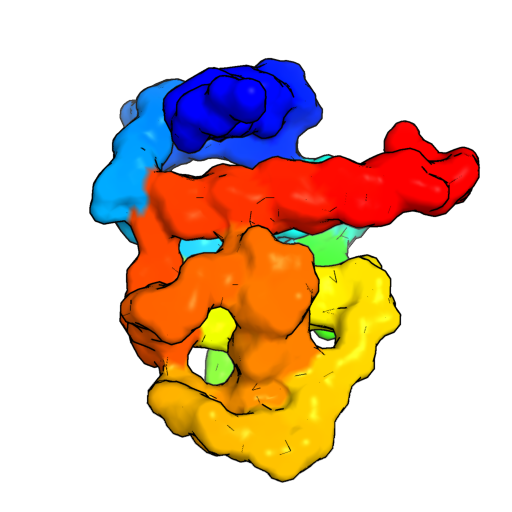ILE A 1 103 ? -4.878 -5.535 7.367 1.00 11.60 123 ILE A O 1
ATOM 773 N N . THR A 1 104 ? -5.616 -7.411 8.404 1.00 11.27 124 THR A N 1
ATOM 774 C CA . THR A 1 104 ? -5.932 -8.085 7.141 1.00 11.20 124 THR A CA 1
ATOM 775 C C . THR A 1 104 ? -7.372 -7.879 6.764 1.00 11.14 124 THR A C 1
ATOM 776 O O . THR A 1 104 ? -8.237 -7.505 7.592 1.00 11.24 124 THR A O 1
ATOM 780 N N . VAL A 1 105 ? -7.671 -8.136 5.474 1.00 10.65 125 VAL A N 1
ATOM 781 C CA . VAL A 1 105 ? -9.044 -8.038 5.006 1.00 10.76 125 VAL A CA 1
ATOM 782 C C . VAL A 1 105 ? -9.966 -8.937 5.848 1.00 10.38 125 VAL A C 1
ATOM 783 O O . VAL A 1 105 ? -11.062 -8.491 6.233 1.00 11.07 125 VAL A O 1
ATOM 787 N N . GLU A 1 106 ? -9.583 -10.178 6.068 1.00 10.73 126 GLU A N 1
ATOM 788 C CA . GLU A 1 106 ? -10.447 -11.085 6.815 1.00 10.82 126 GLU A CA 1
ATOM 789 C C . GLU A 1 106 ? -10.576 -10.707 8.281 1.00 11.23 126 GLU A C 1
ATOM 790 O O . GLU A 1 106 ? -11.651 -10.872 8.867 1.00 11.92 126 GLU A O 1
ATOM 796 N N . GLU A 1 107 ? -9.506 -10.193 8.896 1.00 11.11 127 GLU A N 1
ATOM 797 C CA . GLU A 1 107 ? -9.646 -9.673 10.263 1.00 11.60 127 GLU A CA 1
ATOM 798 C C . GLU A 1 107 ? -10.638 -8.518 10.310 1.00 11.29 127 GLU A C 1
ATOM 799 O O . GLU A 1 107 ? -11.521 -8.459 11.182 1.00 12.08 127 GLU A O 1
ATOM 805 N N . ALA A 1 108 ? -10.487 -7.557 9.392 1.00 11.08 128 ALA A N 1
ATOM 806 C CA . ALA A 1 108 ? -11.378 -6.422 9.338 1.00 10.77 128 ALA A CA 1
ATOM 807 C C . ALA A 1 108 ? -12.821 -6.901 9.113 1.00 11.12 128 ALA A C 1
ATOM 808 O O . ALA A 1 108 ? -13.763 -6.363 9.717 1.00 11.59 128 ALA A O 1
ATOM 810 N N . SER A 1 109 ? -12.985 -7.908 8.270 1.00 10.96 129 SER A N 1
ATOM 811 C CA . SER A 1 109 ? -14.289 -8.469 8.025 1.00 11.14 129 SER A CA 1
ATOM 812 C C . SER A 1 109 ? -14.909 -8.988 9.298 1.00 11.60 129 SER A C 1
ATOM 813 O O . SER A 1 109 ? -16.100 -8.744 9.546 1.00 12.79 129 SER A O 1
ATOM 816 N N . LYS A 1 110 ? -14.189 -9.766 10.070 1.00 11.83 130 LYS A N 1
ATOM 817 C CA . LYS A 1 110 ? -14.729 -10.262 11.329 1.00 12.79 130 LYS A CA 1
ATOM 818 C C . LYS A 1 110 ? -15.152 -9.118 12.215 1.00 12.78 130 LYS A C 1
ATOM 819 O O . LYS A 1 110 ? -16.248 -9.178 12.843 1.00 13.57 130 LYS A O 1
ATOM 825 N N . THR A 1 111 ? -14.338 -8.085 12.360 1.00 12.27 131 THR A N 1
ATOM 826 C CA . THR A 1 111 ? -14.694 -6.960 13.250 1.00 12.56 131 THR A CA 1
ATOM 827 C C . THR A 1 111 ? -15.982 -6.351 12.852 1.00 12.48 131 THR A C 1
ATOM 828 O O . THR A 1 111 ? -16.838 -6.005 13.711 1.00 13.77 131 THR A O 1
ATOM 832 N N . LEU A 1 112 ? -16.146 -6.076 11.552 1.00 12.10 132 LEU A N 1
ATOM 833 C CA . LEU A 1 112 ? -17.285 -5.350 11.070 1.00 12.45 132 LEU A CA 1
ATOM 834 C C . LEU A 1 112 ? -18.564 -6.151 11.052 1.00 12.36 132 LEU A C 1
ATOM 835 O O . LEU A 1 112 ? -19.651 -5.675 11.399 1.00 13.60 132 LEU A O 1
ATOM 840 N N . VAL A 1 113 ? -18.468 -7.429 10.645 1.00 12.68 133 VAL A N 1
ATOM 841 C CA . VAL A 1 113 ? -19.577 -8.339 10.716 1.00 12.95 133 VAL A CA 1
ATOM 842 C C . VAL A 1 113 ? -20.086 -8.454 12.157 1.00 13.19 133 VAL A C 1
ATOM 843 O O . VAL A 1 113 ? -21.284 -8.431 12.402 1.00 14.25 133 VAL A O 1
ATOM 847 N N . THR A 1 114 ? -19.146 -8.575 13.083 1.00 13.14 134 THR A N 1
ATOM 848 C CA . THR A 1 114 ? -19.520 -8.672 14.479 1.00 14.05 134 THR A CA 1
ATOM 849 C C . THR A 1 114 ? -20.176 -7.390 14.955 1.00 14.46 134 THR A C 1
ATOM 850 O O . THR A 1 114 ? -21.269 -7.429 15.592 1.00 15.43 134 THR A O 1
ATOM 854 N N . ALA A 1 115 ? -19.589 -6.232 14.653 1.00 14.26 135 ALA A N 1
ATOM 855 C CA . ALA A 1 115 ? -20.169 -4.950 15.105 1.00 14.88 135 ALA A CA 1
ATOM 856 C C . ALA A 1 115 ? -21.528 -4.690 14.538 1.00 15.25 135 ALA A C 1
ATOM 857 O O . ALA A 1 115 ? -22.398 -4.124 15.232 1.00 17.69 135 ALA A O 1
ATOM 859 N N . LEU A 1 116 ? -21.740 -5.084 13.279 1.00 14.44 136 LEU A N 1
ATOM 860 C CA . LEU A 1 116 ? -22.989 -4.844 12.582 1.00 15.45 136 LEU A CA 1
ATOM 861 C C . LEU A 1 116 ? -24.040 -5.929 12.851 1.00 15.48 136 LEU A C 1
ATO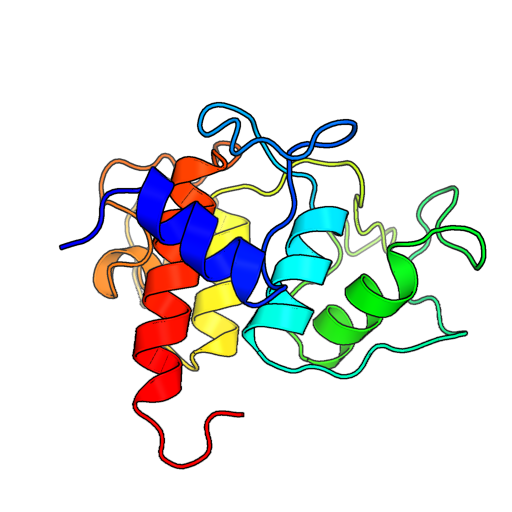M 862 O O . LEU A 1 116 ? -25.149 -5.859 12.375 1.00 18.52 136 LEU A O 1
ATOM 867 N N . LYS A 1 117 ? -23.713 -6.944 13.646 1.00 15.34 137 LYS A N 1
ATOM 868 C CA . LYS A 1 117 ? -24.630 -8.055 13.977 1.00 17.19 137 LYS A CA 1
ATOM 869 C C . LYS A 1 117 ? -25.046 -8.797 12.749 1.00 17.06 137 LYS A C 1
ATOM 870 O O . LYS A 1 117 ? -26.188 -9.273 12.682 1.00 21.08 137 LYS A O 1
ATOM 876 N N . LEU A 1 118 ? -24.163 -8.967 11.799 1.00 16.37 138 LEU A N 1
ATOM 877 C CA . LEU A 1 118 ? -24.419 -9.798 10.637 1.00 17.73 138 LEU A CA 1
ATOM 878 C C . LEU A 1 118 ? -24.077 -11.244 10.933 1.00 18.05 138 LEU A C 1
ATOM 879 O O . LEU A 1 118 ? -23.152 -11.544 11.657 1.00 20.37 138 LEU A O 1
ATOM 884 N N . GLU A 1 119 ? -24.821 -12.177 10.347 1.00 19.61 139 GLU A N 1
ATOM 885 C CA . GLU A 1 119 ? -24.564 -13.597 10.570 1.00 20.49 139 GLU A CA 1
ATOM 886 C C . GLU A 1 119 ? -23.412 -14.102 9.694 1.00 17.61 139 GLU A C 1
ATOM 887 O O . GLU A 1 119 ? -23.480 -13.973 8.500 1.00 18.26 139 GLU A O 1
ATOM 893 N N . PRO A 1 120 ? -22.375 -14.703 10.302 1.00 17.48 140 PRO A N 1
ATOM 894 C CA . PRO A 1 120 ? -21.370 -15.380 9.463 1.00 16.25 140 PRO A CA 1
ATOM 895 C C . PRO A 1 120 ? -21.998 -16.427 8.598 1.00 15.71 140 PRO A C 1
ATOM 896 O O . PRO A 1 120 ? -22.960 -17.117 9.038 1.00 18.37 140 PRO A O 1
ATOM 900 N N . VAL A 1 121 ? -21.521 -16.621 7.375 1.00 14.62 141 VAL A N 1
ATOM 901 C CA . VAL A 1 121 ? -22.173 -17.542 6.392 1.00 14.23 141 VAL A CA 1
ATOM 902 C C . VAL A 1 121 ? -21.763 -18.959 6.665 1.00 15.55 141 VAL A C 1
ATOM 903 O O . VAL A 1 121 ? -20.571 -19.310 6.542 1.00 16.86 141 VAL A O 1
ATOM 907 N N . LYS A 1 122 ? -22.729 -19.819 6.963 1.00 16.23 142 LYS A N 1
ATOM 908 C CA . LYS A 1 122 ? -22.492 -21.261 7.081 1.00 18.99 142 LYS A CA 1
ATOM 909 C C . LYS A 1 122 ? -22.110 -21.830 5.714 1.00 17.45 142 LYS A C 1
ATOM 910 O O . LYS A 1 122 ? -22.678 -21.447 4.694 1.00 15.75 142 LYS A O 1
ATOM 916 N N . ASP A 1 123 ? -21.144 -22.719 5.706 1.00 17.87 143 ASP A N 1
ATOM 917 C CA . ASP A 1 123 ? -20.719 -23.392 4.478 1.00 17.63 143 ASP A CA 1
ATOM 918 C C . ASP A 1 123 ? -20.115 -22.379 3.481 1.00 15.72 143 ASP A C 1
ATOM 919 O O . ASP A 1 123 ? -20.173 -22.578 2.315 1.00 15.40 143 ASP A O 1
ATOM 924 N N . ALA A 1 124 ? -19.511 -21.299 4.012 1.00 16.14 144 ALA A N 1
ATOM 925 C CA . ALA A 1 124 ? -18.787 -20.357 3.179 1.00 16.27 144 ALA A CA 1
ATOM 926 C C . ALA A 1 124 ? -17.681 -21.065 2.389 1.00 16.12 144 ALA A C 1
ATOM 927 O O . ALA A 1 124 ? -16.989 -21.948 2.964 1.00 20.86 144 ALA A O 1
ATOM 929 N N . GLN A 1 125 ? -17.481 -20.686 1.172 1.00 15.94 145 GLN A N 1
ATOM 930 C CA . GLN A 1 125 ? -16.488 -21.254 0.316 1.00 16.65 145 GLN A CA 1
ATOM 931 C C . GLN A 1 125 ? -15.755 -20.081 -0.338 1.00 16.72 145 GLN A C 1
ATOM 932 O O . GLN A 1 125 ? -16.282 -19.390 -1.158 1.00 17.62 145 GLN A O 1
ATOM 938 N N . ASN A 1 126 ? -14.487 -19.872 0.072 1.00 15.02 146 ASN A N 1
ATOM 939 C CA . ASN A 1 126 ? -13.725 -18.704 -0.370 1.00 14.73 146 ASN A CA 1
ATOM 940 C C . ASN A 1 126 ? -12.270 -18.871 0.019 1.00 14.87 146 ASN A C 1
ATOM 941 O O . ASN A 1 126 ? -11.894 -19.908 0.557 1.00 15.96 146 ASN A O 1
ATOM 946 N N . LYS A 1 127 ? -11.474 -17.851 -0.262 1.00 13.99 147 LYS A N 1
ATOM 947 C CA . LYS A 1 127 ? -10.010 -17.902 -0.057 1.00 14.96 147 LYS A CA 1
ATOM 948 C C . LYS A 1 127 ? -9.622 -17.698 1.355 1.00 14.09 147 LYS A C 1
ATOM 949 O O . LYS A 1 127 ? -8.401 -17.635 1.630 1.00 15.99 147 LYS A O 1
ATOM 955 N N . ALA A 1 128 ? -10.528 -17.380 2.296 1.00 13.29 148 ALA A N 1
ATOM 956 C CA . ALA A 1 128 ? -10.108 -16.981 3.611 1.00 12.93 148 ALA A CA 1
ATOM 957 C C . ALA A 1 128 ? -9.517 -18.112 4.413 1.00 13.69 148 ALA A C 1
ATOM 958 O O . ALA A 1 128 ? -9.790 -19.293 4.194 1.00 14.82 148 ALA A O 1
ATOM 960 N N . THR A 1 129 ? -8.725 -17.751 5.411 1.00 13.20 149 THR A N 1
ATOM 961 C CA . THR A 1 129 ? -8.264 -18.736 6.399 1.00 14.75 149 THR A CA 1
ATOM 962 C C . THR A 1 129 ? -9.476 -19.369 7.042 1.00 15.36 149 THR A C 1
ATOM 963 O O . THR A 1 129 ? -10.526 -18.739 7.181 1.00 15.10 149 THR A O 1
ATOM 967 N N . ASP A 1 130 ? -9.352 -20.661 7.412 1.00 16.86 150 ASP A N 1
ATOM 968 C CA . ASP A 1 130 ? -10.507 -21.394 7.915 1.00 18.37 150 ASP A CA 1
ATOM 969 C C . ASP A 1 130 ? -11.348 -20.654 8.914 1.00 17.01 150 ASP A C 1
ATOM 970 O O . ASP A 1 130 ? -12.569 -20.578 8.765 1.00 18.96 150 ASP A O 1
ATOM 975 N N . TRP A 1 131 ? -10.741 -20.074 9.925 1.00 17.03 151 TRP A N 1
ATOM 976 C CA . TRP A 1 131 ? -11.511 -19.401 10.987 1.00 17.18 151 TRP A CA 1
ATOM 977 C C . TRP A 1 131 ? -12.330 -18.241 10.459 1.00 15.94 151 TRP A C 1
ATOM 978 O O . TRP A 1 131 ? -13.316 -17.839 11.100 1.00 16.76 151 TRP A O 1
ATOM 989 N N . ALA A 1 132 ? -11.909 -17.659 9.349 1.00 15.07 152 ALA A N 1
ATOM 990 C CA . ALA A 1 132 ? -12.496 -16.409 8.830 1.00 14.17 152 ALA A CA 1
ATOM 991 C C . ALA A 1 132 ? -13.475 -16.613 7.664 1.00 13.47 152 ALA A C 1
ATOM 992 O O . ALA A 1 132 ? -14.053 -15.600 7.250 1.00 13.75 152 ALA A O 1
ATOM 994 N N . LYS A 1 133 ? -13.631 -17.817 7.170 1.00 13.68 153 LYS A N 1
ATOM 995 C CA . LYS A 1 133 ? -14.435 -17.966 5.929 1.00 13.58 153 LYS A CA 1
ATOM 996 C C . LYS A 1 133 ? -15.840 -17.381 6.058 1.00 13.00 153 LYS A C 1
ATOM 997 O O . LYS A 1 133 ? -16.310 -16.728 5.138 1.00 13.37 153 LYS A O 1
ATOM 1003 N N . GLY A 1 134 ? -16.505 -17.700 7.146 1.00 13.05 154 GLY A N 1
ATOM 1004 C CA . GLY A 1 134 ? -17.860 -17.204 7.354 1.00 13.31 154 GLY A CA 1
ATOM 1005 C C . GLY A 1 134 ? -17.965 -15.718 7.494 1.00 12.95 154 GLY A C 1
ATOM 1006 O O . GLY A 1 134 ? -18.920 -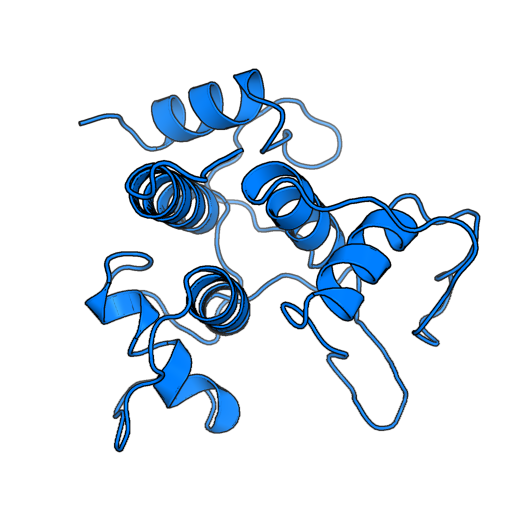15.091 6.995 1.00 13.60 154 GLY A O 1
ATOM 1007 N N . TYR A 1 135 ? -17.009 -15.114 8.186 1.00 12.56 155 TYR A N 1
ATOM 1008 C CA . TYR A 1 135 ? -16.955 -13.668 8.329 1.00 12.72 155 TYR A CA 1
ATOM 1009 C C . TYR A 1 135 ? -16.656 -12.979 7.035 1.00 12.14 155 TYR A C 1
ATOM 1010 O O . TYR A 1 135 ? -17.309 -11.967 6.696 1.00 12.62 155 TYR A O 1
ATOM 1019 N N . PHE A 1 136 ? -15.658 -13.447 6.303 1.00 11.81 156 PHE A N 1
ATOM 1020 C CA . PHE A 1 136 ? -15.341 -12.829 5.037 1.00 11.43 156 PHE A CA 1
ATOM 1021 C C . PHE A 1 136 ? -16.527 -12.898 4.084 1.00 11.91 156 PHE A C 1
ATOM 1022 O O . PHE A 1 136 ? -16.843 -11.936 3.411 1.00 11.94 156 PHE A O 1
ATOM 1030 N N A GLU A 1 137 ? -17.150 -14.068 4.055 0.50 11.89 157 GLU A N 1
ATOM 1031 N N B GLU A 1 137 ? -17.126 -14.074 3.957 0.50 12.17 157 GLU A N 1
ATOM 1032 C CA A GLU A 1 137 ? -18.291 -14.253 3.184 0.50 12.06 157 GLU A CA 1
ATOM 1033 C CA B GLU A 1 137 ? -18.255 -14.187 3.023 0.50 12.38 157 GLU A CA 1
ATOM 1034 C C A GLU A 1 137 ? -19.409 -13.265 3.506 0.50 12.08 157 GLU A C 1
ATOM 1035 C C B GLU A 1 137 ? -19.436 -13.273 3.481 0.50 12.41 157 GLU A C 1
ATOM 1036 O O A GLU A 1 137 ? -19.995 -12.644 2.602 0.50 12.65 157 GLU A O 1
ATOM 1037 O O B GLU A 1 137 ? -20.075 -12.656 2.620 0.50 12.80 157 GLU A O 1
ATOM 1048 N N . ALA A 1 138 ? -19.709 -13.144 4.763 1.00 12.34 158 ALA A N 1
ATOM 1049 C CA . ALA A 1 138 ? -20.755 -12.216 5.202 1.00 12.38 158 ALA A CA 1
ATOM 1050 C C . ALA A 1 138 ? -20.379 -10.778 4.838 1.00 12.29 158 ALA A C 1
ATOM 1051 O O . ALA A 1 138 ? -21.228 -9.980 4.430 1.00 12.78 158 ALA A O 1
ATOM 1053 N N . ALA A 1 139 ? -19.105 -10.418 4.978 1.00 11.65 159 ALA A N 1
ATOM 1054 C CA . ALA A 1 139 ? -18.657 -9.065 4.661 1.00 11.69 159 ALA A CA 1
ATOM 1055 C C . ALA A 1 139 ? -18.782 -8.790 3.193 1.00 12.38 159 ALA A C 1
ATOM 1056 O O . ALA A 1 139 ? -19.249 -7.691 2.783 1.00 12.81 159 ALA A O 1
ATOM 1058 N N . VAL A 1 140 ? -18.419 -9.733 2.297 1.00 11.92 160 VAL A N 1
ATOM 1059 C CA . VAL A 1 140 ? -18.591 -9.552 0.887 1.00 12.40 160 VAL A CA 1
ATOM 1060 C C . VAL A 1 140 ? -20.037 -9.481 0.531 1.00 13.58 160 VAL A C 1
ATOM 1061 O O . VAL A 1 140 ? -20.473 -8.599 -0.251 1.00 13.90 160 VAL A O 1
ATOM 1065 N N . ASN A 1 141 ? -20.869 -10.342 1.085 1.00 12.90 161 ASN A N 1
ATOM 1066 C CA . ASN A 1 141 ? -22.291 -10.332 0.774 1.00 13.59 161 ASN A CA 1
ATOM 1067 C C . ASN A 1 141 ? -22.918 -9.012 1.169 1.00 14.21 161 ASN A C 1
ATOM 1068 O O . ASN A 1 141 ? -23.868 -8.602 0.529 1.00 16.81 161 ASN A O 1
ATOM 1073 N N . ALA A 1 142 ? -22.467 -8.377 2.247 1.00 13.65 162 ALA A N 1
ATOM 1074 C CA . ALA A 1 142 ? -22.981 -7.127 2.705 1.00 14.62 162 ALA A CA 1
ATOM 1075 C C . ALA A 1 142 ? -22.359 -5.933 1.989 1.00 14.73 162 ALA A C 1
ATOM 1076 O O . ALA A 1 142 ? -22.725 -4.791 2.339 1.00 17.30 162 ALA A O 1
ATOM 1078 N N . GLY A 1 143 ? -21.448 -6.105 1.107 1.00 13.59 163 GLY A N 1
ATOM 1079 C CA . GLY A 1 143 ? -20.846 -4.993 0.396 1.00 15.12 163 GLY A CA 1
ATOM 1080 C C . GLY A 1 143 ? -19.714 -4.319 1.108 1.00 14.82 163 GLY A C 1
ATOM 1081 O O . GLY A 1 143 ? -19.301 -3.241 0.662 1.00 18.06 163 GLY A O 1
ATOM 1082 N N . LEU A 1 144 ? -19.177 -4.880 2.144 1.00 12.67 164 LEU A N 1
ATOM 1083 C CA . LEU A 1 144 ? -18.083 -4.244 2.883 1.00 12.53 164 LEU A CA 1
ATOM 1084 C C . LEU A 1 144 ? -16.763 -4.348 2.186 1.00 12.23 164 LEU A C 1
ATOM 1085 O O . LEU A 1 144 ? -15.943 -3.417 2.284 1.00 13.84 164 LEU A O 1
ATOM 1090 N N . PHE A 1 145 ? -16.501 -5.477 1.513 1.00 12.24 165 PHE A N 1
ATOM 1091 C CA . PHE A 1 145 ? -15.312 -5.686 0.703 1.00 12.25 165 PHE A CA 1
ATOM 1092 C C . PHE A 1 145 ? -15.739 -6.259 -0.607 1.00 12.93 165 PHE A C 1
ATOM 1093 O O . PHE A 1 145 ? -16.764 -6.983 -0.682 1.00 14.56 165 PHE A O 1
ATOM 1101 N N . SER A 1 146 ? -15.017 -5.979 -1.678 1.00 13.31 166 SER A N 1
ATOM 1102 C CA . SER A 1 146 ? -15.360 -6.558 -2.981 1.00 15.23 166 SER A CA 1
ATOM 1103 C C . SER A 1 146 ? -15.025 -8.018 -3.029 1.00 15.37 166 SER A C 1
ATOM 1104 O O . SER A 1 146 ? -14.167 -8.563 -2.328 1.00 14.54 166 SER A O 1
ATOM 1107 N N . LYS A 1 147 ? -15.692 -8.714 -3.969 1.00 16.55 167 LYS A N 1
ATOM 1108 C CA . LYS A 1 147 ? -15.534 -10.139 -4.113 1.00 16.58 167 LYS A CA 1
ATOM 1109 C C . LYS A 1 147 ? -14.151 -10.544 -4.498 1.00 14.91 167 LYS A C 1
ATOM 1110 O O . LYS A 1 147 ? -13.828 -11.675 -4.295 1.00 17.48 167 LYS A O 1
ATOM 1116 N N . ASP A 1 148 ? -13.328 -9.684 -5.103 1.00 14.69 168 ASP A N 1
ATOM 1117 C CA . ASP A 1 148 ? -11.978 -10.008 -5.476 1.00 15.14 168 ASP A CA 1
ATOM 1118 C C . ASP A 1 148 ? -10.957 -9.652 -4.475 1.00 14.36 168 ASP A C 1
ATOM 1119 O O . ASP A 1 148 ? -9.754 -9.905 -4.701 1.00 14.82 168 ASP A O 1
ATOM 1124 N N . ALA A 1 149 ? -11.332 -9.066 -3.331 1.00 13.02 169 ALA A N 1
ATOM 1125 C CA . ALA A 1 149 ? -10.364 -8.808 -2.287 1.00 13.40 169 ALA A CA 1
ATOM 1126 C C . ALA A 1 149 ? -9.721 -10.118 -1.838 1.00 12.97 169 ALA A C 1
ATOM 1127 O O . ALA A 1 149 ? -10.410 -11.154 -1.768 1.00 14.16 169 ALA A O 1
ATOM 1129 N N . ASN A 1 150 ? -8.446 -10.093 -1.516 1.00 12.27 170 ASN A N 1
ATOM 1130 C CA . ASN A 1 150 ? -7.771 -11.285 -0.954 1.00 12.26 170 ASN A CA 1
ATOM 1131 C C . ASN A 1 150 ? -7.968 -11.236 0.542 1.00 12.26 170 ASN A C 1
ATOM 1132 O O . ASN A 1 150 ? -7.369 -10.383 1.219 1.00 12.10 170 ASN A O 1
ATOM 1137 N N . PRO A 1 151 ? -8.774 -12.129 1.134 1.00 11.67 171 PRO A N 1
ATOM 1138 C CA . PRO A 1 151 ? -8.987 -12.075 2.562 1.00 11.47 171 PRO A CA 1
ATOM 1139 C C . PRO A 1 151 ? -7.733 -12.141 3.380 1.00 11.58 171 PRO A C 1
ATOM 1140 O O . PRO A 1 151 ? -7.682 -11.602 4.493 1.00 11.92 171 PRO A O 1
ATOM 1144 N N . LYS A 1 152 ? -6.723 -12.872 2.906 1.00 11.84 172 LYS A N 1
ATOM 1145 C CA . LYS A 1 152 ? -5.492 -13.046 3.669 1.00 12.55 172 LYS A CA 1
ATOM 1146 C C . LYS A 1 152 ? -4.565 -11.849 3.583 1.00 12.42 172 LYS A C 1
ATOM 1147 O O . LYS A 1 152 ? -3.596 -11.805 4.330 1.00 14.12 172 LYS A O 1
ATOM 1153 N N . ALA A 1 153 ? -4.773 -10.949 2.626 1.00 12.00 173 ALA A N 1
ATOM 1154 C CA . ALA A 1 153 ? -3.862 -9.840 2.449 1.00 12.46 173 ALA A CA 1
ATOM 1155 C C . ALA A 1 153 ? -4.080 -8.768 3.508 1.00 11.48 173 ALA A C 1
ATOM 1156 O O . ALA A 1 153 ? -5.192 -8.573 4.017 1.00 12.08 173 ALA A O 1
ATOM 1158 N N . ASN A 1 154 ? -3.038 -7.995 3.746 1.00 11.93 174 ASN A N 1
ATOM 1159 C CA . ASN A 1 154 ? -3.214 -6.742 4.522 1.00 11.39 174 ASN A CA 1
ATOM 1160 C C . ASN A 1 154 ? -4.197 -5.869 3.763 1.00 11.72 174 ASN A C 1
ATOM 1161 O O . ASN A 1 154 ? -4.083 -5.690 2.535 1.00 12.88 174 ASN A O 1
ATOM 1166 N N . ALA A 1 155 ? -5.165 -5.317 4.459 1.00 11.12 175 ALA A N 1
ATOM 1167 C CA . ALA A 1 155 ? -6.136 -4.430 3.804 1.00 11.50 175 ALA A CA 1
ATOM 1168 C C . ALA A 1 155 ? -5.484 -3.099 3.443 1.00 11.94 175 ALA A C 1
ATOM 1169 O O . ALA A 1 155 ? -4.746 -2.531 4.294 1.00 13.58 175 ALA A O 1
ATOM 1171 N N . THR A 1 156 ? -5.751 -2.570 2.271 1.00 11.44 176 THR A N 1
ATOM 1172 C CA . THR A 1 156 ? -5.310 -1.225 1.981 1.00 11.50 176 THR A CA 1
ATOM 1173 C C . THR A 1 156 ? -6.186 -0.205 2.701 1.00 10.73 176 THR A C 1
ATOM 1174 O O . THR A 1 156 ? -7.328 -0.476 3.062 1.00 11.10 176 THR A O 1
ATOM 1178 N N . ARG A 1 157 ? -5.658 1.009 2.863 1.00 11.38 177 ARG A N 1
ATOM 1179 C CA . ARG A 1 157 ? -6.447 2.087 3.408 1.00 11.65 177 ARG A CA 1
ATOM 1180 C C . ARG A 1 157 ? -7.656 2.378 2.545 1.00 11.07 177 ARG A C 1
ATOM 1181 O O . ARG A 1 157 ? -8.725 2.666 3.104 1.00 11.61 177 ARG A O 1
ATOM 1189 N N . ALA A 1 158 ? -7.560 2.248 1.232 1.00 11.35 178 ALA A N 1
ATOM 1190 C CA . ALA A 1 158 ? -8.769 2.358 0.392 1.00 11.34 178 ALA A CA 1
ATOM 1191 C C . ALA A 1 158 ? -9.816 1.361 0.789 1.00 10.72 178 ALA A C 1
ATOM 1192 O O . ALA A 1 158 ? -10.999 1.708 0.957 1.00 11.13 178 ALA A O 1
ATOM 1194 N N . GLN A 1 159 ? -9.425 0.097 0.920 1.00 10.74 179 GLN A N 1
ATOM 1195 C CA . GLN A 1 159 ?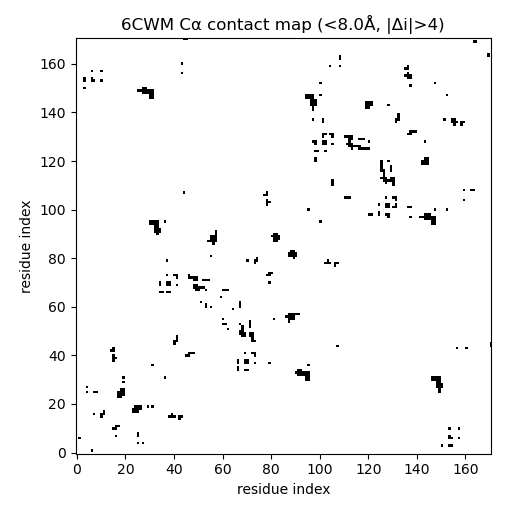 -10.381 -0.949 1.293 1.00 10.67 179 GLN A CA 1
ATOM 1196 C C . GLN A 1 159 ? -10.974 -0.655 2.643 1.00 10.73 179 GLN A C 1
ATOM 1197 O O . GLN A 1 159 ? -12.185 -0.883 2.874 1.00 10.93 179 GLN A O 1
ATOM 1203 N N . LEU A 1 160 ? -10.170 -0.187 3.605 1.00 10.51 180 LEU A N 1
ATOM 1204 C CA . LEU A 1 160 ? -10.668 0.092 4.926 1.00 10.75 180 LEU A CA 1
ATOM 1205 C C . LEU A 1 160 ? -11.605 1.271 4.976 1.00 11.19 180 LEU A C 1
ATOM 1206 O O . LEU A 1 160 ? -12.619 1.252 5.697 1.00 11.21 180 LEU A O 1
ATOM 1211 N N . VAL A 1 161 ? -11.326 2.323 4.192 1.00 11.04 181 VAL A N 1
ATOM 1212 C CA . VAL A 1 161 ? -12.228 3.447 4.054 1.00 11.57 181 VAL A CA 1
ATOM 1213 C C . VAL A 1 161 ? -13.546 3.002 3.460 1.00 11.08 181 VAL A C 1
ATOM 1214 O O . VAL A 1 161 ? -14.621 3.366 3.972 1.00 12.10 181 VAL A O 1
ATOM 1218 N N . GLU A 1 162 ? -13.501 2.231 2.393 1.00 11.30 182 GLU A N 1
ATOM 1219 C CA . GLU A 1 162 ? -14.721 1.788 1.745 1.00 11.78 182 GLU A CA 1
ATOM 1220 C C . GLU A 1 162 ? -15.544 0.914 2.713 1.00 11.58 182 GLU A C 1
ATOM 1221 O O . GLU A 1 162 ? -16.773 1.049 2.773 1.00 12.90 182 GLU A O 1
ATOM 1227 N N . ALA A 1 163 ? -14.926 0.046 3.464 1.00 11.13 183 ALA A N 1
ATOM 1228 C CA . ALA A 1 163 ? -15.626 -0.817 4.407 1.00 11.81 183 ALA A CA 1
ATOM 1229 C C . ALA A 1 163 ? -16.178 -0.005 5.554 1.00 11.03 183 ALA A C 1
ATOM 1230 O O . ALA A 1 163 ? -17.340 -0.230 5.958 1.00 12.40 183 ALA A O 1
ATOM 1232 N N . ALA A 1 164 ? -15.407 0.890 6.114 1.00 11.32 184 ALA A N 1
ATOM 1233 C CA . ALA A 1 164 ? -15.879 1.708 7.230 1.00 12.23 184 ALA A CA 1
ATOM 1234 C C . ALA A 1 164 ? -17.026 2.573 6.819 1.00 11.84 184 ALA A C 1
ATOM 1235 O O . ALA A 1 164 ? -17.985 2.771 7.583 1.00 13.02 184 ALA A O 1
ATOM 1237 N N . PHE A 1 165 ? -16.947 3.190 5.631 1.00 12.16 185 PHE A N 1
ATOM 1238 C CA . PHE A 1 165 ? -17.999 4.045 5.163 1.00 13.01 185 PHE A CA 1
ATOM 1239 C C . PHE A 1 165 ? -19.295 3.260 4.993 1.00 13.16 185 PHE A C 1
ATOM 1240 O O . PHE A 1 165 ? -20.383 3.733 5.391 1.00 14.33 185 PHE A O 1
ATOM 1248 N N . ALA A 1 166 ? -19.208 2.081 4.428 1.00 13.11 186 ALA A N 1
ATOM 1249 C CA . ALA A 1 166 ? -20.384 1.222 4.281 1.00 14.33 186 ALA A CA 1
ATOM 1250 C C . ALA A 1 166 ? -20.939 0.794 5.611 1.00 14.35 186 ALA A C 1
ATOM 1251 O O . ALA A 1 166 ? -22.167 0.743 5.786 1.00 16.14 186 ALA A O 1
ATOM 1253 N N . ALA A 1 167 ? -20.082 0.461 6.569 1.00 13.91 187 ALA A N 1
ATOM 1254 C CA . ALA A 1 167 ? -20.551 0.065 7.902 1.00 14.44 187 ALA A CA 1
ATOM 1255 C C . ALA A 1 167 ? -21.204 1.225 8.576 1.00 15.39 187 ALA A C 1
ATOM 1256 O O . ALA A 1 167 ? -22.268 1.046 9.227 1.00 16.80 187 ALA A O 1
ATOM 1258 N N . ASP A 1 168 ? -20.706 2.461 8.418 1.00 14.64 188 ASP A N 1
ATOM 1259 C CA . ASP A 1 168 ? -21.320 3.614 8.962 1.00 16.19 188 ASP A CA 1
ATOM 1260 C C . ASP A 1 168 ? -22.717 3.803 8.398 1.00 16.38 188 ASP A C 1
ATOM 1261 O O . ASP A 1 168 ? -23.660 4.055 9.133 1.00 18.81 188 ASP A O 1
ATOM 1266 N N . GLU A 1 169 ? -22.825 3.722 7.083 1.00 16.41 189 GLU A N 1
ATOM 1267 C CA . GLU A 1 169 ? -24.145 3.885 6.478 1.00 17.95 189 GLU A CA 1
ATOM 1268 C C . GLU A 1 169 ? -25.121 2.842 7.028 1.00 19.00 189 GLU A C 1
ATOM 1269 O O . GLU A 1 169 ? -26.314 3.141 7.281 1.00 21.79 189 GLU A O 1
ATOM 1275 N N . MET A 1 170 ? -24.718 1.592 7.114 1.00 18.61 190 MET A N 1
ATOM 1276 C CA . MET A 1 170 ? -25.581 0.530 7.666 1.00 20.42 190 MET A CA 1
ATOM 1277 C C . MET A 1 170 ? -25.980 0.832 9.043 1.00 20.84 190 MET A C 1
ATOM 1278 O O . MET A 1 170 ? -27.152 0.663 9.440 1.00 24.02 190 MET A O 1
ATOM 1283 N N . SER A 1 171 ? -25.028 1.198 9.906 1.00 21.16 191 SER A N 1
ATOM 1284 C CA . SER A 1 171 ? -25.277 1.451 11.304 1.00 22.56 191 SER A CA 1
ATOM 1285 C C . SER A 1 171 ? -26.202 2.630 11.454 1.00 22.63 191 SER A C 1
ATOM 1286 O O . SER A 1 171 ? -27.136 2.623 12.334 1.00 25.24 191 SER A O 1
ATOM 1289 N N . LYS A 1 172 ? -26.074 3.685 10.661 1.00 24.27 192 LYS A N 1
ATOM 1290 C CA . LYS A 1 172 ? -26.945 4.835 10.689 1.00 28.75 192 LYS A CA 1
ATOM 1291 C C . LYS A 1 172 ? -28.384 4.520 10.320 1.00 26.71 192 LYS A C 1
ATOM 1292 O O . LYS A 1 172 ? -29.326 5.227 10.772 1.00 28.49 192 LYS A O 1
ATOM 1298 N N . GLY A 1 173 ? -28.624 3.353 9.669 1.00 25.59 193 GLY A N 1
ATOM 1299 C CA . GLY A 1 173 ? -30.062 2.935 9.524 1.00 27.21 193 GLY A CA 1
ATOM 1300 C C . GLY A 1 173 ? -30.822 2.451 10.744 1.00 32.88 193 GLY A C 1
ATOM 1301 O O . GLY A 1 173 ? -32.016 2.277 10.659 1.00 41.03 193 GLY A O 1
ATOM 1302 N N . SER A 1 174 ? -30.190 2.262 11.884 1.00 32.38 194 SER A N 1
ATOM 1303 C CA . SER A 1 174 ? -30.902 2.204 13.188 1.00 30.77 194 SER A CA 1
ATOM 1304 C C . SER A 1 174 ? -31.113 3.648 13.763 1.00 42.52 194 SER A C 1
ATOM 1305 O O . SER A 1 174 ? -30.158 4.520 13.889 1.00 50.87 194 SER A O 1
ATOM 1308 N N . GLY A 1 175 ? -32.362 3.879 14.210 1.00 45.74 195 GLY A N 1
ATOM 1309 C CA . GLY A 1 175 ? -32.683 5.069 15.010 1.00 53.69 195 GLY A CA 1
ATOM 1310 C C . GLY A 1 175 ? -31.866 5.225 16.306 1.00 42.65 195 GLY A C 1
ATOM 1311 O O . GLY A 1 175 ? -31.827 6.352 16.848 1.00 45.60 195 GLY A O 1
ATOM 1312 N N . SER A 1 176 ? -31.192 4.155 16.773 1.00 43.66 196 SER A N 1
ATOM 1313 C CA . SER A 1 176 ? -30.277 4.174 17.975 1.00 41.32 196 SER A CA 1
ATOM 1314 C C . SER A 1 176 ? -28.766 4.623 17.679 1.00 55.50 196 SER A C 1
ATOM 1315 O O . SER A 1 176 ? -27.990 4.917 18.642 1.00 46.33 196 SER A O 1
ATOM 1318 N N . HIS A 1 177 ? -28.351 4.750 16.385 1.00 33.07 197 HIS A N 1
ATOM 1319 C CA . HIS A 1 177 ? -27.000 5.109 16.011 1.00 32.56 197 HIS A CA 1
ATOM 1320 C C . HIS A 1 177 ? -26.552 6.359 16.779 1.00 37.90 197 HIS A C 1
ATOM 1321 O O . HIS A 1 177 ? -27.294 7.355 16.844 1.00 47.65 197 HIS A O 1
ATOM 1328 N N . HIS A 1 178 ? -25.323 6.310 17.272 1.00 35.62 198 HIS A N 1
ATOM 1329 C CA . HIS A 1 178 ? -24.724 7.397 18.046 1.00 48.26 198 HIS A CA 1
ATOM 1330 C C . HIS A 1 178 ? -24.579 8.667 17.189 1.00 36.31 198 HIS A C 1
ATOM 1331 O O . HIS A 1 178 ? -24.765 9.767 17.638 1.00 42.22 198 HIS A O 1
#

Nearest PDB structures (foldseek):
  6cwm-assembly1_A  TM=1.006E+00  e=5.129E-33  Paenibacillus alvei
  7sv6-assembly1_A  TM=1.000E+00  e=3.131E-29  Paenibacillus alvei
  6cwf-assembly1_A  TM=9.790E-01  e=3.027E-28  Paenibacillus alvei
  6cwi-assembly1_A  TM=9.838E-01  e=2.597E-27  Paenibacillus alvei
  7sv5-assembly2_B  TM=9.514E-01  e=8.352E-28  Paenibacillus alvei

Radius of gyration: 15.25 Å; Cα contacts (8 Å, |Δi|>4): 275; chains: 1; bounding box: 39×39×38 Å

InterPro domains:
  IPR001119 S-layer homology domain [PS51272] (18-80)
  IPR001119 S-layer homology domain [PS51272] (81-146)
  IPR014755 Copper resistance protein CopC/internalin, immunoglobulin-like [G3DSA:2.60.40.1220] (259-352)
  IPR014755 Copper resistance protein CopC/internalin, immunoglobulin-like [G3DSA:2.60.40.1220] (356-445)
  IPR014755 Copper resistance protein CopC/internalin, immunoglobulin-like [G3DSA:2.60.40.1220] (539-647)

Solvent-accessible surface area: 8981 Å² total; per-residue (Å²): 154,92,77,33,81,88,31,1,67,38,7,82,161,75,39,16,4,64,10,61,79,91,56,98,76,11,103,45,70,59,35,4,18,8,3,27,2,0,62,6,0,5,77,4,33,45,34,154,56,36,132,65,84,89,45,22,148,14,181,111,14,56,86,193,17,140,0,2,19,17,0,0,4,0,39,74,90,33,5,6,71,18,101,50,124,127,131,111,48,0,44,27,102,15,71,0,21,1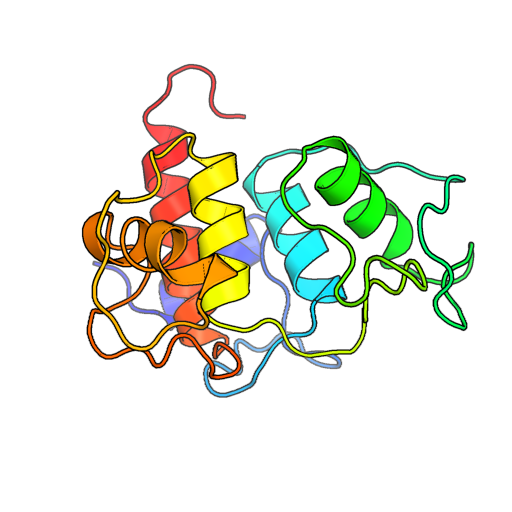,10,22,0,0,51,4,1,0,45,19,26,169,53,123,53,49,173,149,20,168,37,120,3,48,122,124,0,55,15,48,8,30,7,0,34,112,36,54,3,10,77,156,102,7,72,0,114,38,72,0,47,0,28,52,1,0,59,0,1,33,18,0,21,105,77,27,122,70,59,96,114,48,135